Protein AF-A0A8J2MEX7-F1 (afdb_monomer_lite)

Organism: Cotesia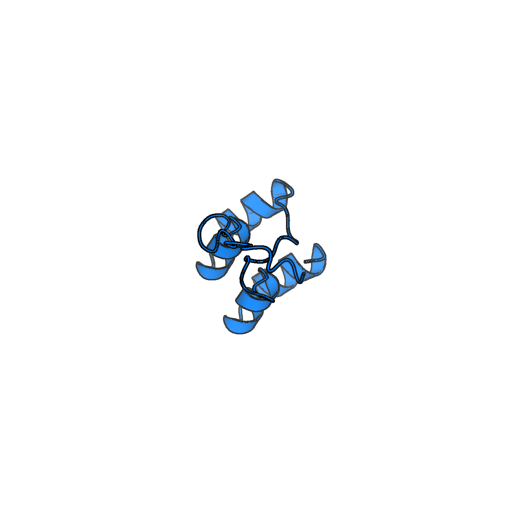 congregata (NCBI:txid51543)

Secondary structure (DSSP, 8-state):
----------TTS---HHHHHHHTT-HHHHHHHHHTT--SS---SSTT--HHHHHHHHT-HHHHHHHHHTT-

Radius of gyration: 14.59 Å; chains: 1; bounding box: 45×21×35 Å

Foldseek 3Di:
DDDPPPCPPCLDPDPFQLLVCLLVVVVVSNVVCVVVVGPQPPARPPPPRGSLVSCVVVVVPPSNVVSVVVPD

Structure (mmCIF, N/CA/C/O backbone):
data_AF-A0A8J2MEX7-F1
#
_entry.id   AF-A0A8J2MEX7-F1
#
loop_
_atom_site.group_PDB
_atom_site.id
_atom_site.type_symbol
_a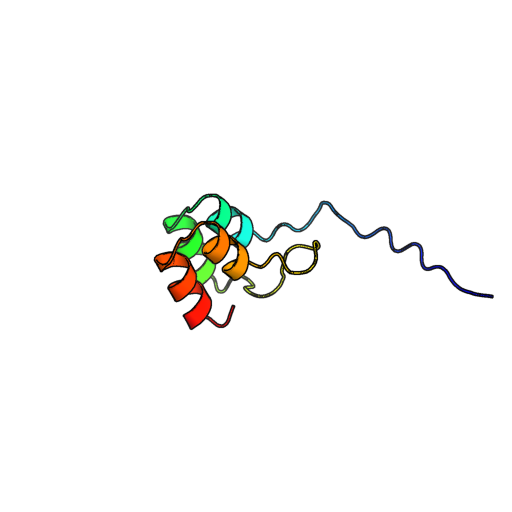tom_site.label_atom_id
_atom_site.label_alt_id
_atom_site.label_comp_id
_atom_site.label_asym_id
_atom_site.label_entity_id
_atom_site.label_seq_id
_atom_site.pdbx_PDB_ins_code
_atom_site.Cartn_x
_atom_site.Cartn_y
_atom_site.Cartn_z
_atom_site.occupancy
_atom_site.B_iso_or_equiv
_atom_site.auth_seq_id
_atom_site.auth_comp_id
_atom_site.auth_asym_id
_atom_site.auth_atom_id
_atom_site.pdbx_PDB_model_num
ATOM 1 N N . MET A 1 1 ? 37.246 -12.748 -23.587 1.00 41.88 1 MET A N 1
ATOM 2 C CA . MET A 1 1 ? 36.008 -12.147 -24.120 1.00 41.88 1 MET A CA 1
ATOM 3 C C . MET A 1 1 ? 34.898 -12.465 -23.135 1.00 41.88 1 MET A C 1
ATOM 5 O O . MET A 1 1 ? 34.309 -13.530 -23.214 1.00 41.88 1 MET A O 1
ATOM 9 N N . VAL A 1 2 ? 34.709 -11.609 -22.133 1.00 36.03 2 VAL A N 1
ATOM 10 C CA . VAL A 1 2 ? 33.550 -11.671 -21.236 1.00 36.03 2 VAL A CA 1
ATOM 11 C C . VAL A 1 2 ? 33.052 -10.241 -21.160 1.00 36.03 2 VAL A C 1
ATOM 13 O O . VAL A 1 2 ? 33.746 -9.363 -20.653 1.00 36.03 2 VAL A O 1
ATOM 16 N N . PHE A 1 3 ? 31.921 -10.004 -21.811 1.00 43.69 3 PHE A N 1
ATOM 17 C CA . PHE A 1 3 ? 31.222 -8.734 -21.791 1.00 43.69 3 PHE A CA 1
ATOM 18 C C . PHE A 1 3 ? 30.705 -8.523 -20.370 1.00 43.69 3 PHE A C 1
ATOM 20 O O . PHE A 1 3 ? 29.668 -9.069 -20.003 1.00 43.69 3 PHE A O 1
ATOM 27 N N . ILE A 1 4 ? 31.442 -7.767 -19.558 1.00 45.34 4 ILE A N 1
ATOM 28 C CA . ILE A 1 4 ? 30.845 -7.128 -18.392 1.00 45.34 4 ILE A CA 1
ATOM 29 C C . ILE A 1 4 ? 29.969 -6.030 -18.989 1.00 45.34 4 ILE A C 1
ATOM 31 O O . ILE A 1 4 ? 30.478 -5.013 -19.459 1.00 45.34 4 ILE A O 1
ATOM 35 N N . GLN A 1 5 ? 28.668 -6.297 -19.110 1.00 37.94 5 GLN A N 1
ATOM 36 C CA . GLN A 1 5 ? 27.722 -5.226 -19.363 1.00 37.94 5 GLN A CA 1
ATOM 37 C C . GLN A 1 5 ? 27.799 -4.310 -18.150 1.00 37.94 5 GLN A C 1
ATOM 39 O O . GLN A 1 5 ? 27.418 -4.691 -17.045 1.00 37.94 5 GLN A O 1
ATOM 44 N N . ASP A 1 6 ? 28.350 -3.128 -18.386 1.00 46.38 6 ASP A N 1
ATOM 45 C CA . ASP A 1 6 ? 28.209 -1.941 -17.561 1.00 46.38 6 ASP A CA 1
ATOM 46 C C . ASP A 1 6 ? 26.718 -1.569 -17.527 1.00 46.38 6 ASP A C 1
ATOM 48 O O . ASP A 1 6 ? 26.246 -0.676 -18.226 1.00 46.38 6 ASP A O 1
ATOM 52 N N . GLN A 1 7 ? 25.929 -2.362 -16.801 1.00 44.28 7 GLN A N 1
ATOM 53 C CA . GLN A 1 7 ? 24.577 -1.996 -16.421 1.00 44.28 7 GLN A CA 1
ATOM 54 C C . GLN A 1 7 ? 24.746 -1.043 -15.245 1.00 44.28 7 GLN A C 1
ATOM 56 O O . GLN A 1 7 ? 24.674 -1.435 -14.081 1.00 44.28 7 GLN A O 1
ATOM 61 N N . ALA A 1 8 ? 25.017 0.222 -15.554 1.00 42.72 8 ALA A N 1
ATOM 62 C CA . ALA A 1 8 ? 24.671 1.302 -14.654 1.00 42.72 8 ALA A CA 1
ATOM 63 C C . ALA A 1 8 ? 23.147 1.234 -14.467 1.00 42.72 8 ALA A C 1
ATOM 65 O O . ALA A 1 8 ? 22.384 1.820 -15.235 1.00 42.72 8 ALA A O 1
ATOM 66 N N . PHE A 1 9 ? 22.695 0.429 -13.502 1.00 47.84 9 PHE A N 1
ATOM 67 C CA . PHE A 1 9 ? 21.302 0.396 -13.089 1.00 47.84 9 PHE A CA 1
ATOM 68 C C . PHE A 1 9 ? 20.933 1.835 -12.726 1.00 47.84 9 PHE A C 1
ATOM 70 O O . PHE A 1 9 ? 21.643 2.433 -11.913 1.00 47.84 9 PHE A O 1
ATOM 77 N N . PRO A 1 10 ? 19.884 2.436 -13.315 1.00 45.53 10 PRO A N 1
ATOM 78 C CA . PRO A 1 10 ? 19.407 3.735 -12.874 1.00 45.53 10 PRO A CA 1
ATOM 79 C C . PRO A 1 10 ? 18.795 3.551 -11.481 1.00 45.53 10 PRO A C 1
ATOM 81 O O . PRO A 1 10 ? 17.584 3.442 -11.322 1.00 45.53 10 PRO A O 1
ATOM 84 N N . SER A 1 11 ? 19.646 3.504 -10.460 1.00 46.78 11 SER A N 1
ATOM 85 C CA . SER A 1 11 ? 19.331 3.281 -9.048 1.00 46.78 11 SER A CA 1
ATOM 86 C C . SER A 1 11 ? 18.577 4.449 -8.400 1.00 46.78 11 SER A C 1
ATOM 88 O O . SER A 1 11 ? 18.490 4.517 -7.181 1.00 46.78 11 SER A O 1
ATOM 90 N N . SER A 1 12 ? 18.019 5.368 -9.198 1.00 47.25 12 SER A N 1
ATOM 91 C CA . SER A 1 12 ? 17.543 6.665 -8.708 1.00 47.25 12 SER A CA 1
ATOM 92 C C . SER A 1 12 ? 16.232 7.174 -9.313 1.00 47.25 12 SER A C 1
ATOM 94 O O . SER A 1 12 ? 15.838 8.285 -8.965 1.00 47.25 12 SER A O 1
ATOM 96 N N . HIS A 1 13 ? 15.556 6.468 -10.234 1.00 46.22 13 HIS A N 1
ATOM 97 C CA . HIS A 1 13 ? 14.557 7.164 -11.076 1.00 46.22 13 HIS A CA 1
ATOM 98 C C . HIS A 1 13 ? 13.145 6.596 -11.169 1.00 46.22 13 HIS A C 1
ATOM 100 O O . HIS A 1 13 ? 12.295 7.265 -11.751 1.00 46.22 13 HIS A O 1
ATOM 106 N N . TYR A 1 14 ? 12.836 5.467 -10.538 1.00 53.62 14 TYR A N 1
ATOM 107 C CA . TYR A 1 14 ? 11.453 4.994 -10.477 1.00 53.62 14 TYR A CA 1
ATOM 108 C C . TYR A 1 14 ? 11.145 4.442 -9.091 1.00 53.62 14 TYR A C 1
ATOM 110 O O . TYR A 1 14 ? 11.127 3.236 -8.892 1.00 53.62 14 TYR A O 1
ATOM 118 N N . THR A 1 15 ? 10.906 5.331 -8.124 1.00 57.81 15 THR A N 1
ATOM 119 C CA . THR A 1 15 ? 10.090 4.962 -6.964 1.00 57.81 15 THR A CA 1
ATOM 120 C C . THR A 1 15 ? 8.630 5.046 -7.421 1.00 57.81 15 THR A C 1
ATOM 122 O O . THR A 1 15 ? 8.167 6.141 -7.757 1.00 57.81 15 THR A O 1
ATOM 125 N N . PRO A 1 16 ? 7.900 3.925 -7.507 1.00 74.44 16 PRO A N 1
ATOM 126 C CA . PRO A 1 16 ? 6.486 3.924 -7.858 1.00 74.44 16 PRO A CA 1
ATOM 127 C C . PRO A 1 16 ? 5.703 4.829 -6.907 1.00 74.44 16 PRO A C 1
ATOM 129 O O . PRO A 1 16 ? 5.887 4.771 -5.693 1.00 74.44 16 PRO A O 1
ATOM 132 N N . LEU A 1 17 ? 4.782 5.636 -7.441 1.00 78.19 17 LEU A N 1
ATOM 133 C CA . LEU A 1 17 ? 3.950 6.535 -6.627 1.00 78.19 17 LEU A CA 1
ATOM 134 C C . LEU A 1 17 ? 3.188 5.787 -5.521 1.00 78.19 17 LEU A C 1
ATOM 136 O O . LEU A 1 17 ? 2.984 6.336 -4.443 1.00 78.19 17 LEU A O 1
ATOM 140 N N . LEU A 1 18 ? 2.817 4.526 -5.772 1.00 78.75 18 LEU A N 1
ATOM 141 C CA . LEU A 1 18 ? 2.150 3.672 -4.792 1.00 78.75 18 LEU A CA 1
ATOM 142 C C . LEU A 1 18 ? 3.061 3.315 -3.609 1.00 78.75 18 LEU A C 1
ATOM 144 O O . LEU A 1 18 ? 2.589 3.299 -2.481 1.00 78.75 18 LEU A O 1
ATOM 148 N N . ILE A 1 19 ? 4.359 3.091 -3.842 1.00 80.44 19 ILE A N 1
ATOM 149 C CA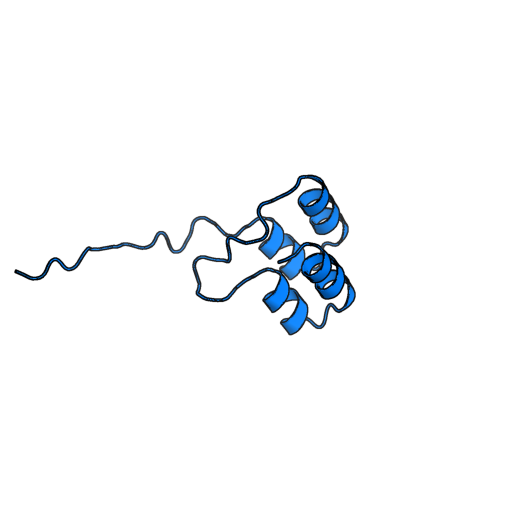 . ILE A 1 19 ? 5.331 2.839 -2.767 1.00 80.44 19 ILE A CA 1
ATOM 150 C C . ILE A 1 19 ? 5.399 4.048 -1.834 1.00 80.44 19 ILE A C 1
ATOM 152 O O . ILE A 1 19 ? 5.228 3.897 -0.629 1.00 80.44 19 ILE A O 1
ATOM 156 N N . VAL A 1 20 ? 5.533 5.253 -2.394 1.00 82.50 20 VAL A N 1
ATOM 157 C CA . VAL A 1 20 ? 5.584 6.492 -1.600 1.00 82.50 20 VAL A CA 1
ATOM 158 C C . VAL A 1 20 ? 4.290 6.702 -0.811 1.00 82.50 20 VAL A C 1
ATOM 160 O O . VAL A 1 20 ? 4.336 7.091 0.353 1.00 82.50 20 VAL A O 1
ATOM 163 N N . ALA A 1 21 ? 3.133 6.432 -1.420 1.00 87.25 21 ALA A N 1
ATOM 164 C CA . ALA A 1 21 ? 1.845 6.570 -0.746 1.00 87.25 21 ALA A CA 1
ATOM 165 C C . ALA A 1 21 ? 1.721 5.608 0.452 1.00 87.25 21 ALA A C 1
ATOM 167 O O . ALA A 1 21 ? 1.298 6.022 1.531 1.00 87.25 21 ALA A O 1
ATOM 168 N N . VAL A 1 22 ? 2.172 4.357 0.297 1.00 86.31 22 VAL A N 1
ATOM 169 C CA . VAL A 1 22 ? 2.176 3.352 1.372 1.00 86.31 22 VAL A CA 1
ATOM 170 C C . VAL A 1 22 ? 3.193 3.679 2.466 1.00 86.31 22 VAL A C 1
ATOM 172 O O . VAL A 1 22 ? 2.868 3.573 3.645 1.00 86.31 22 VAL A O 1
ATOM 175 N N . GLU A 1 23 ? 4.394 4.148 2.120 1.00 84.75 23 GLU A N 1
ATOM 176 C CA . GLU A 1 23 ? 5.387 4.599 3.110 1.00 84.75 23 GLU A CA 1
ATOM 177 C C . GLU A 1 23 ? 4.878 5.756 3.973 1.00 84.75 23 GLU A C 1
ATOM 179 O O . GLU A 1 23 ? 5.214 5.856 5.154 1.00 84.75 23 GLU A O 1
ATOM 184 N N . LYS A 1 24 ? 4.087 6.656 3.380 1.00 87.88 24 LYS A N 1
ATOM 185 C CA . LYS A 1 24 ? 3.476 7.786 4.089 1.00 87.88 24 LYS A CA 1
ATOM 186 C C . LYS A 1 24 ? 2.188 7.418 4.818 1.00 87.88 24 LYS A C 1
ATOM 188 O O . LYS A 1 24 ? 1.692 8.261 5.562 1.00 87.88 24 LYS A O 1
ATOM 193 N N . ASN A 1 25 ? 1.684 6.198 4.626 1.00 85.62 25 ASN A N 1
ATOM 194 C CA . ASN A 1 25 ? 0.357 5.770 5.059 1.00 85.62 25 ASN A CA 1
ATOM 195 C C . ASN A 1 25 ? -0.739 6.766 4.625 1.00 85.62 25 ASN A C 1
ATOM 197 O O . ASN A 1 25 ? -1.645 7.110 5.384 1.00 85.62 25 ASN A O 1
ATOM 201 N N . ASP A 1 26 ? -0.600 7.299 3.408 1.00 90.00 26 ASP A N 1
ATOM 202 C CA . ASP A 1 26 ? -1.537 8.261 2.830 1.00 90.00 26 ASP A CA 1
ATOM 203 C C . ASP A 1 26 ? -2.678 7.497 2.152 1.00 90.00 26 ASP A C 1
ATOM 205 O O . ASP A 1 26 ? -2.650 7.232 0.950 1.00 90.00 26 ASP A O 1
ATOM 209 N N . GLU A 1 27 ? -3.660 7.087 2.955 1.00 86.81 27 GLU A N 1
ATOM 210 C CA . GLU A 1 27 ? -4.789 6.263 2.508 1.00 86.81 27 GLU A CA 1
ATOM 211 C C . GLU A 1 27 ? -5.556 6.886 1.329 1.00 86.81 27 GLU A C 1
ATOM 213 O O . GLU A 1 27 ? -5.942 6.174 0.405 1.00 86.81 27 GLU A O 1
ATOM 218 N N . GLU A 1 28 ? -5.739 8.211 1.314 1.00 89.06 28 GLU A N 1
ATOM 219 C CA . GLU A 1 28 ? -6.458 8.901 0.234 1.00 89.06 28 GLU A CA 1
ATOM 220 C C . GLU A 1 28 ? -5.678 8.825 -1.085 1.00 89.06 28 GLU A C 1
ATOM 222 O O . GLU A 1 28 ? -6.248 8.565 -2.152 1.00 89.06 28 GLU A O 1
ATOM 227 N N . LEU A 1 29 ? -4.357 9.002 -1.017 1.00 87.31 29 LEU A N 1
ATOM 228 C CA . LEU A 1 29 ? -3.489 8.874 -2.180 1.00 87.31 29 LEU A CA 1
ATOM 229 C C . LEU A 1 29 ? -3.379 7.420 -2.656 1.00 87.31 29 LEU A C 1
ATOM 231 O O . LEU A 1 29 ? -3.376 7.182 -3.867 1.00 87.31 29 LEU A O 1
ATOM 235 N N . ILE A 1 30 ? -3.329 6.456 -1.731 1.00 86.56 30 ILE A N 1
ATOM 236 C CA . ILE A 1 30 ? -3.371 5.021 -2.039 1.00 86.56 30 ILE A CA 1
ATOM 237 C C . ILE A 1 30 ? -4.661 4.716 -2.806 1.00 86.56 30 ILE A C 1
ATOM 239 O O . ILE A 1 30 ? -4.588 4.269 -3.952 1.00 86.56 30 ILE A O 1
ATOM 243 N N . ASP A 1 31 ? -5.826 5.061 -2.258 1.00 86.00 31 ASP A N 1
ATOM 244 C CA . ASP A 1 31 ? -7.124 4.842 -2.904 1.00 86.00 31 ASP A CA 1
ATOM 245 C C . ASP A 1 31 ? -7.202 5.506 -4.283 1.00 86.00 31 ASP A C 1
ATOM 247 O O . ASP A 1 31 ? -7.688 4.909 -5.253 1.00 86.00 31 ASP A O 1
ATOM 251 N N . TYR A 1 32 ? -6.701 6.736 -4.413 1.00 86.88 32 TYR A N 1
ATOM 252 C CA . TYR A 1 32 ? -6.671 7.438 -5.694 1.00 86.88 32 TYR A CA 1
ATOM 253 C C . TYR A 1 32 ? -5.832 6.689 -6.742 1.00 86.88 32 TYR A C 1
ATOM 255 O O . TYR A 1 32 ? -6.264 6.524 -7.890 1.00 86.88 32 TYR A O 1
ATOM 263 N N . LEU A 1 33 ? -4.646 6.210 -6.361 1.00 83.88 33 LEU A N 1
ATOM 264 C CA . LEU A 1 33 ? -3.735 5.482 -7.249 1.00 83.88 33 LEU A CA 1
ATOM 265 C C . LEU A 1 33 ? -4.280 4.095 -7.618 1.00 83.88 33 LEU A C 1
ATOM 267 O O . LEU A 1 33 ? -4.228 3.710 -8.793 1.00 83.88 33 LEU A O 1
ATOM 271 N N . LEU A 1 34 ? -4.866 3.381 -6.656 1.00 80.38 34 LEU A N 1
ATOM 272 C CA . LEU A 1 34 ? -5.502 2.081 -6.877 1.00 80.38 34 LEU A CA 1
ATOM 273 C C . LEU A 1 34 ? -6.697 2.203 -7.838 1.00 80.38 34 LEU A C 1
ATOM 275 O O . LEU A 1 34 ? -6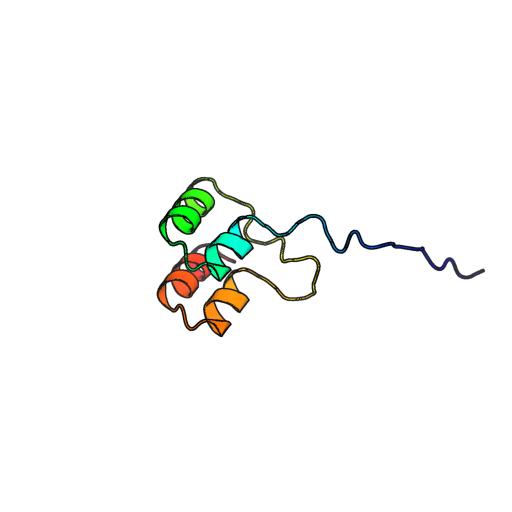.798 1.443 -8.806 1.00 80.38 34 LEU A O 1
ATOM 279 N N . ASN A 1 35 ? -7.540 3.229 -7.670 1.00 83.06 35 ASN A N 1
ATOM 280 C CA . ASN A 1 35 ? -8.663 3.514 -8.575 1.00 83.06 35 ASN A CA 1
ATOM 281 C C . ASN A 1 35 ? -8.224 3.829 -10.014 1.00 83.06 35 ASN A C 1
ATOM 283 O O . ASN A 1 35 ? -8.952 3.561 -10.974 1.00 83.06 35 ASN A O 1
ATOM 287 N N . ARG A 1 36 ? -7.024 4.391 -10.192 1.00 80.62 36 ARG A N 1
ATOM 288 C CA . ARG A 1 36 ? -6.443 4.684 -11.511 1.00 80.62 36 ARG A CA 1
ATOM 289 C C . ARG A 1 36 ? -5.774 3.470 -12.164 1.00 80.62 36 ARG A C 1
ATOM 291 O O . ARG A 1 36 ? -5.246 3.626 -13.264 1.00 80.62 36 ARG A O 1
ATOM 298 N N . LYS A 1 37 ? -5.819 2.284 -11.537 1.00 69.31 37 LYS A N 1
ATOM 299 C CA . LYS A 1 37 ? -5.087 1.077 -11.963 1.00 69.31 37 LYS A CA 1
ATOM 300 C C . LYS A 1 37 ? -3.588 1.349 -12.107 1.00 69.31 37 LYS A C 1
ATOM 302 O O . LYS A 1 37 ? -2.972 0.927 -13.087 1.00 69.31 37 LYS A O 1
ATOM 307 N N . ALA A 1 38 ? -3.020 2.108 -11.165 1.00 67.88 38 ALA A N 1
ATOM 308 C CA . ALA A 1 38 ? -1.577 2.299 -11.100 1.00 67.88 38 ALA A CA 1
ATOM 309 C C . ALA A 1 38 ? -0.876 0.933 -11.087 1.00 67.88 38 ALA A C 1
ATOM 311 O O . ALA A 1 38 ? -1.402 -0.028 -10.526 1.00 67.88 38 ALA A O 1
ATOM 312 N N . ASN A 1 39 ? 0.286 0.838 -11.739 1.00 65.12 39 ASN A N 1
ATOM 313 C CA . ASN A 1 39 ? 0.996 -0.430 -11.823 1.00 65.12 39 ASN A CA 1
ATOM 314 C C . ASN A 1 39 ? 1.394 -0.882 -10.410 1.00 65.12 39 ASN A C 1
ATOM 316 O O . ASN A 1 39 ? 2.103 -0.169 -9.702 1.00 65.12 39 ASN A O 1
ATOM 320 N N . LEU A 1 40 ? 0.882 -2.040 -10.006 1.00 65.50 40 LEU A N 1
ATOM 321 C CA . LEU A 1 40 ? 0.985 -2.578 -8.649 1.00 65.50 40 LEU A CA 1
ATOM 322 C C . LEU A 1 40 ? 2.286 -3.357 -8.413 1.00 65.50 40 LEU A C 1
ATOM 324 O O . LEU A 1 40 ? 2.648 -3.614 -7.268 1.00 65.50 40 LEU A O 1
ATOM 328 N N . VAL A 1 41 ? 2.945 -3.757 -9.505 1.00 57.75 41 VAL A N 1
ATOM 329 C CA . VAL A 1 41 ? 3.895 -4.881 -9.532 1.00 57.75 41 VAL A CA 1
ATOM 330 C C . VAL A 1 41 ? 5.332 -4.440 -9.786 1.00 57.75 41 VAL A C 1
ATOM 332 O O . VAL A 1 41 ? 6.258 -5.185 -9.473 1.00 57.75 41 VAL A O 1
ATOM 335 N N . ASP A 1 42 ? 5.544 -3.231 -10.307 1.00 56.09 42 ASP A N 1
ATOM 336 C CA . ASP A 1 42 ? 6.899 -2.713 -10.473 1.00 56.09 42 ASP A CA 1
ATOM 337 C C . ASP A 1 42 ? 7.391 -2.268 -9.103 1.00 56.09 42 ASP A C 1
ATOM 339 O O . ASP A 1 42 ? 7.261 -1.112 -8.716 1.00 56.09 42 ASP A O 1
ATOM 343 N N . GLY A 1 43 ? 7.883 -3.239 -8.335 1.00 55.66 43 GLY A N 1
ATOM 344 C CA . GLY A 1 43 ? 8.663 -3.002 -7.139 1.00 55.66 43 GLY A CA 1
ATOM 345 C C . GLY A 1 43 ? 9.795 -2.030 -7.440 1.00 55.66 43 GLY A C 1
ATOM 346 O O . GLY A 1 43 ? 10.261 -1.890 -8.575 1.00 55.66 43 GLY A O 1
ATOM 347 N N . SER A 1 44 ? 10.210 -1.335 -6.392 1.00 57.28 44 SER A N 1
ATOM 348 C CA . SER A 1 44 ? 11.427 -0.537 -6.387 1.00 57.28 44 SER A CA 1
ATOM 349 C C . SER A 1 44 ? 12.583 -1.308 -7.057 1.00 57.28 44 SER A C 1
ATOM 351 O O . SER A 1 44 ? 12.638 -2.540 -6.982 1.00 57.28 44 SER A O 1
ATOM 353 N N . PRO A 1 45 ? 13.527 -0.616 -7.725 1.00 55.84 45 PRO A N 1
ATOM 354 C CA . PRO A 1 45 ? 14.709 -1.259 -8.302 1.00 55.84 45 PRO A CA 1
ATOM 355 C C . PRO A 1 45 ? 15.563 -1.984 -7.247 1.00 55.84 45 PRO A C 1
ATOM 357 O O . PRO A 1 45 ? 16.445 -2.765 -7.608 1.00 55.84 45 PRO A O 1
ATOM 360 N N . TYR A 1 46 ? 15.316 -1.733 -5.957 1.00 55.31 46 TYR A N 1
ATOM 361 C CA . TYR A 1 46 ? 15.845 -2.523 -4.858 1.00 55.31 46 TYR A CA 1
ATOM 362 C C . TYR A 1 46 ? 15.018 -3.807 -4.706 1.00 55.31 46 TYR A C 1
ATOM 364 O O . TYR A 1 46 ? 13.828 -3.773 -4.395 1.00 55.31 46 TYR A O 1
ATOM 372 N N . GLU A 1 47 ? 15.659 -4.950 -4.967 1.00 53.31 47 GLU A N 1
ATOM 373 C CA . GLU A 1 47 ? 15.027 -6.271 -4.944 1.00 53.31 47 GLU A CA 1
ATOM 374 C C . GLU A 1 47 ? 14.119 -6.461 -3.713 1.00 53.31 47 GLU A C 1
ATOM 376 O O . GLU A 1 47 ? 14.572 -6.399 -2.570 1.00 53.31 47 GLU A O 1
ATOM 381 N N . ASN A 1 48 ? 12.845 -6.773 -3.977 1.00 59.22 48 ASN A N 1
ATOM 382 C CA . ASN A 1 48 ? 11.783 -7.114 -3.017 1.00 59.22 48 ASN A CA 1
ATOM 383 C C . ASN A 1 48 ? 11.082 -5.956 -2.284 1.00 59.22 48 ASN A C 1
ATOM 385 O O . ASN A 1 48 ? 10.184 -6.220 -1.481 1.00 59.22 48 ASN A O 1
ATOM 389 N N . GLU A 1 49 ? 11.393 -4.693 -2.578 1.00 65.38 49 GLU A N 1
ATOM 390 C CA . GLU A 1 49 ? 10.581 -3.568 -2.098 1.00 65.38 49 GLU A CA 1
ATOM 391 C C . GLU A 1 49 ? 9.324 -3.409 -2.966 1.00 65.38 49 GLU A C 1
ATOM 393 O O . GLU A 1 49 ? 9.312 -2.719 -3.988 1.00 65.38 49 GLU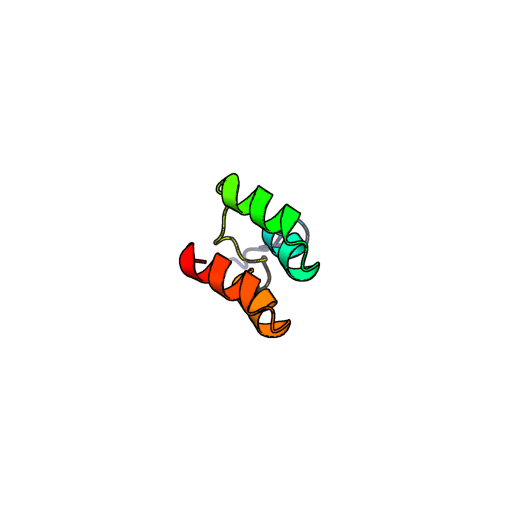 A O 1
ATOM 398 N N . ASN A 1 50 ? 8.245 -4.074 -2.554 1.00 76.75 50 ASN A N 1
ATOM 399 C CA . ASN A 1 50 ? 6.910 -3.875 -3.105 1.00 76.75 50 ASN A CA 1
ATOM 400 C C . ASN A 1 50 ? 5.999 -3.161 -2.077 1.00 76.75 50 ASN A C 1
ATOM 402 O O . ASN A 1 50 ? 6.284 -3.174 -0.874 1.00 76.75 50 ASN A O 1
ATOM 406 N N . PRO A 1 51 ? 4.893 -2.533 -2.519 1.00 80.19 51 PRO A N 1
ATOM 407 C CA . PRO A 1 51 ? 3.952 -1.859 -1.621 1.00 80.19 51 PRO A CA 1
ATOM 408 C C . PRO A 1 51 ? 3.435 -2.764 -0.488 1.00 80.19 51 PRO A C 1
ATOM 410 O O . PRO A 1 51 ? 3.235 -2.311 0.636 1.00 80.19 51 PRO A O 1
ATOM 413 N N . LEU A 1 52 ? 3.264 -4.062 -0.760 1.00 85.19 52 LEU A N 1
ATOM 414 C CA . LEU A 1 52 ? 2.771 -5.036 0.215 1.00 85.19 52 LEU A CA 1
ATOM 415 C C . LEU A 1 52 ? 3.779 -5.289 1.352 1.00 85.19 52 LEU A C 1
ATOM 417 O O . LEU A 1 52 ? 3.390 -5.412 2.514 1.00 85.19 52 LEU A O 1
ATOM 421 N N . PHE A 1 53 ? 5.071 -5.330 1.030 1.00 83.94 53 PHE A N 1
ATOM 422 C CA . PHE A 1 53 ? 6.175 -5.490 1.970 1.00 83.94 53 PHE A CA 1
ATOM 423 C C . PHE A 1 53 ? 6.256 -4.289 2.908 1.00 83.94 53 PHE A C 1
ATOM 425 O O . PHE A 1 53 ? 6.334 -4.468 4.121 1.00 83.94 53 PHE A O 1
ATOM 432 N N . ILE A 1 54 ? 6.150 -3.073 2.367 1.00 85.81 54 ILE A N 1
ATOM 433 C CA . ILE A 1 54 ? 6.163 -1.841 3.166 1.00 85.81 54 ILE A CA 1
ATOM 434 C C . ILE A 1 54 ? 4.956 -1.805 4.112 1.00 85.81 54 ILE A C 1
ATOM 436 O O . ILE A 1 54 ? 5.125 -1.562 5.306 1.00 85.81 54 ILE A O 1
ATOM 440 N N . ALA A 1 55 ? 3.756 -2.136 3.619 1.00 87.81 55 ALA A N 1
ATOM 441 C CA . ALA A 1 55 ? 2.562 -2.222 4.461 1.00 87.81 55 ALA A CA 1
ATOM 442 C C . ALA A 1 55 ? 2.725 -3.256 5.594 1.00 87.81 55 ALA A C 1
ATOM 444 O O . ALA A 1 55 ? 2.308 -3.010 6.727 1.00 87.81 55 ALA A O 1
ATOM 445 N N . ALA A 1 56 ? 3.372 -4.395 5.317 1.00 87.69 56 ALA A N 1
ATOM 446 C CA . ALA A 1 56 ? 3.658 -5.416 6.324 1.00 87.69 56 ALA A CA 1
ATOM 447 C C . ALA A 1 56 ? 4.684 -4.945 7.371 1.00 87.69 56 ALA A C 1
ATOM 449 O O . ALA A 1 56 ? 4.472 -5.165 8.564 1.00 87.69 56 ALA A O 1
ATOM 450 N N . VAL A 1 57 ? 5.763 -4.278 6.945 1.00 88.19 57 VAL A N 1
ATOM 451 C CA . VAL A 1 57 ? 6.792 -3.715 7.840 1.00 88.19 57 VAL A CA 1
ATOM 452 C C . VAL A 1 57 ? 6.201 -2.644 8.757 1.00 88.19 57 VAL A C 1
ATOM 454 O O . VAL A 1 57 ? 6.505 -2.626 9.949 1.00 88.19 57 VAL A O 1
ATOM 457 N N . ASN A 1 58 ? 5.313 -1.801 8.228 1.00 86.12 58 ASN A N 1
ATOM 458 C CA . ASN A 1 58 ? 4.632 -0.760 8.999 1.00 86.12 58 ASN A CA 1
ATOM 459 C C . ASN A 1 58 ? 3.530 -1.314 9.921 1.00 86.12 58 ASN A C 1
ATOM 461 O O . ASN A 1 58 ? 3.068 -0.615 10.821 1.00 86.12 58 ASN A O 1
ATOM 465 N N . GLY A 1 59 ? 3.106 -2.569 9.727 1.00 89.25 59 GLY A N 1
ATOM 466 C CA . GLY A 1 59 ? 1.983 -3.165 10.454 1.00 89.25 59 GLY A CA 1
ATOM 467 C C . GLY A 1 59 ? 0.609 -2.652 10.000 1.00 89.25 59 GLY A C 1
ATOM 468 O O . GLY A 1 59 ? -0.397 -2.918 10.669 1.00 89.25 59 GLY A O 1
ATOM 469 N N . ASP A 1 60 ? 0.541 -1.959 8.858 1.00 87.62 60 ASP A N 1
ATOM 470 C CA . ASP A 1 60 ? -0.682 -1.383 8.295 1.00 87.62 60 ASP A CA 1
ATOM 471 C C . ASP A 1 60 ? -1.561 -2.471 7.676 1.00 87.62 60 ASP A C 1
ATOM 473 O O . ASP A 1 60 ? -1.638 -2.694 6.467 1.00 87.62 60 ASP A O 1
ATOM 477 N N . THR A 1 61 ? -2.275 -3.171 8.555 1.00 89.00 61 THR A N 1
ATOM 478 C CA . THR A 1 61 ? -3.120 -4.319 8.204 1.00 89.00 61 THR A CA 1
ATOM 479 C C . THR A 1 61 ? -4.260 -3.939 7.249 1.00 89.00 61 THR A C 1
ATOM 481 O O . THR A 1 61 ? -4.750 -4.795 6.512 1.00 89.00 61 THR A O 1
ATOM 484 N N . LYS A 1 62 ? -4.708 -2.676 7.266 1.00 88.69 62 LYS A N 1
ATOM 485 C CA . LYS A 1 62 ? -5.738 -2.164 6.352 1.00 88.69 62 LYS A CA 1
ATOM 486 C C . LYS A 1 62 ? -5.195 -2.090 4.921 1.00 88.69 62 LYS A C 1
ATOM 488 O O . LYS A 1 62 ? -5.673 -2.832 4.066 1.00 88.69 62 LYS A O 1
ATOM 493 N N . VAL A 1 63 ? -4.138 -1.304 4.720 1.00 86.50 63 VAL A N 1
ATOM 494 C CA . VAL A 1 63 ? -3.454 -1.133 3.429 1.00 86.50 63 VAL A CA 1
ATOM 495 C C . VAL A 1 63 ? -2.958 -2.475 2.888 1.00 86.50 63 VAL A C 1
ATOM 497 O O . VAL A 1 63 ? -3.141 -2.785 1.714 1.00 86.50 63 VAL A O 1
ATOM 500 N N . PHE A 1 64 ? -2.418 -3.338 3.756 1.00 88.38 64 PHE A N 1
ATOM 501 C CA . PHE A 1 64 ? -2.007 -4.687 3.370 1.00 88.38 64 PHE A CA 1
ATOM 502 C C . PHE A 1 64 ? -3.158 -5.484 2.742 1.00 88.38 64 PHE A C 1
ATOM 504 O O . PHE A 1 64 ? -2.984 -6.117 1.704 1.00 88.38 64 PHE A O 1
ATOM 511 N N . LYS A 1 65 ? -4.347 -5.464 3.357 1.00 87.50 65 LYS A N 1
ATOM 512 C CA . LYS A 1 65 ? -5.509 -6.200 2.840 1.00 87.50 65 LYS A CA 1
ATOM 513 C C . LYS A 1 65 ? -6.003 -5.633 1.515 1.0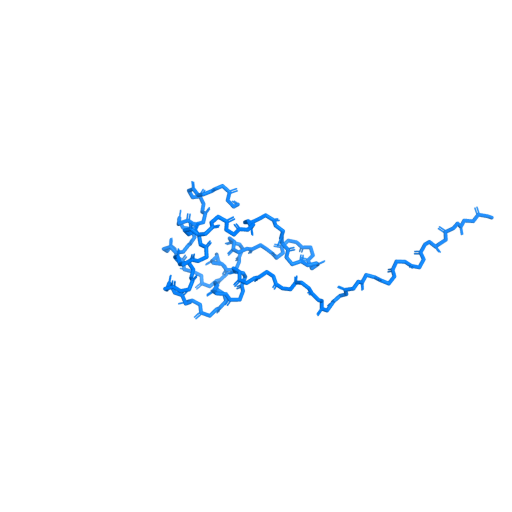0 87.50 65 LYS A C 1
ATOM 515 O O . LYS A 1 65 ? -6.392 -6.426 0.657 1.00 87.50 65 LYS A O 1
ATOM 520 N N . GLU A 1 66 ? -5.999 -4.311 1.369 1.00 84.88 66 GLU A N 1
ATOM 521 C CA . GLU A 1 66 ? -6.391 -3.615 0.137 1.00 84.88 66 GLU A CA 1
ATOM 522 C C . GLU A 1 66 ? -5.468 -4.003 -1.023 1.00 84.88 66 GLU A C 1
ATOM 524 O O . GLU A 1 66 ? -5.945 -4.469 -2.058 1.00 84.88 66 GLU A O 1
ATOM 529 N N . LEU A 1 67 ? -4.151 -3.933 -0.812 1.00 82.44 67 LEU A N 1
ATOM 530 C CA . LEU A 1 67 ? -3.145 -4.336 -1.799 1.00 82.44 67 LEU A CA 1
ATOM 531 C C . LEU A 1 67 ? -3.208 -5.842 -2.109 1.00 82.44 67 LEU A C 1
ATOM 533 O O . LEU A 1 67 ? -3.178 -6.237 -3.275 1.00 82.44 67 LEU A O 1
ATOM 537 N N . TYR A 1 68 ? -3.378 -6.690 -1.089 1.00 82.56 68 TYR A N 1
ATOM 538 C CA . TYR A 1 68 ? -3.478 -8.145 -1.254 1.00 82.56 68 TYR A CA 1
ATOM 539 C C . TYR A 1 68 ? -4.684 -8.562 -2.111 1.00 82.56 68 TYR A C 1
ATOM 541 O O . TYR A 1 68 ? -4.571 -9.448 -2.956 1.00 82.56 68 TYR A O 1
ATOM 549 N N . HIS A 1 69 ? -5.842 -7.912 -1.938 1.00 82.06 69 HIS A N 1
ATOM 550 C CA . HIS A 1 69 ? -7.034 -8.204 -2.751 1.00 82.06 69 HIS A CA 1
ATOM 551 C C . HIS A 1 69 ? -6.878 -7.784 -4.215 1.00 82.06 69 HIS A C 1
ATOM 553 O O . HIS A 1 69 ? -7.567 -8.325 -5.081 1.00 82.06 69 HIS A O 1
ATOM 559 N N . LEU A 1 70 ? -5.987 -6.836 -4.494 1.00 75.06 70 LEU A N 1
ATOM 560 C CA . LEU A 1 70 ? -5.711 -6.346 -5.841 1.00 75.06 70 LEU A CA 1
ATOM 561 C C . LEU A 1 70 ? -4.639 -7.164 -6.574 1.00 75.06 70 LEU A C 1
ATOM 563 O O . LEU A 1 70 ? -4.416 -6.936 -7.762 1.00 75.06 70 LEU A O 1
ATOM 567 N N . GLY A 1 71 ? -4.031 -8.146 -5.901 1.00 66.88 71 GLY A N 1
ATOM 568 C CA . GLY A 1 71 ? -3.012 -9.017 -6.483 1.00 66.88 71 GLY A CA 1
ATOM 569 C C . GLY A 1 71 ? -1.626 -8.378 -6.566 1.00 66.88 71 GLY A C 1
ATOM 570 O O . GLY A 1 71 ? -0.868 -8.742 -7.466 1.00 66.88 71 GLY A O 1
ATOM 571 N N . CYS A 1 72 ? -1.325 -7.426 -5.670 1.00 59.72 72 CYS A N 1
ATOM 572 C CA . CYS A 1 72 ? 0.048 -6.997 -5.383 1.00 59.72 72 CYS A CA 1
ATOM 573 C C . CYS A 1 72 ? 0.912 -8.155 -4.870 1.00 59.72 72 CYS A C 1
ATOM 575 O O . CYS A 1 72 ? 0.393 -8.976 -4.076 1.00 59.72 72 CYS A O 1
#

Sequence (72 aa):
MVFIQDQAFPSSHYTPLLIVAVEKNDEELIDYLLNRKANLVDGSPYENENPLFIAAVNGDTKVFKELYHLGC

InterPro domains:
  IPR002110 Ankyrin repeat [PF12796] (13-71)
  IPR036770 Ankyrin repeat-containing domain superfamily [G3DSA:1.25.40.20] (6-72)
  IPR036770 Ankyrin repeat-containing domain superfamily [SSF48403] (13-71)

pLDDT: mean 71.47, std 16.87, range [36.03, 90.0]